Protein AF-A0A1Y1ZFX0-F1 (afdb_monomer_lite)

Organism: NCBI:txid1231657

pLDDT: mean 70.39, std 19.16, range [36.22, 95.38]

Foldseek 3Di:
DVQVVLLVVVVPDPPPDPVVLLVSLLVNLCVLLVQDPLPVVVCPPPDPPDDDPDNQDPVNVVVSCVVCVVVVVVSVVVSVVLSVVVVVDPDDSSCCCVPPVVVVSCVVPDDPPPVPVPPPPPPPPPPDDDDDDDDDDDDD

Secondary structure (DSSP, 8-state):
-HHHHHHHHHHHS---SHHHHHHHHHHHHHHHTT---TTHHHHTTTSTT---SS---HHHHHHHHHHTHHHHHHHHHHHHHHHHHHHH--S-HHHHIIIIIHHHHHHHS-------TTGGGSSSS-S-----S-PPPPP-

Radius of gyration: 21.15 Å; chains: 1; bounding box: 72×32×43 Å

Structure (mmCIF, N/CA/C/O backbone):
data_AF-A0A1Y1ZFX0-F1
#
_entry.id   AF-A0A1Y1ZFX0-F1
#
loop_
_atom_site.group_PDB
_atom_site.id
_atom_site.type_symbol
_atom_site.label_atom_id
_atom_site.label_alt_id
_atom_site.label_comp_id
_atom_site.label_asym_id
_atom_site.label_entity_id
_atom_site.label_seq_id
_atom_site.pdbx_PDB_ins_code
_atom_site.Cartn_x
_atom_site.Cartn_y
_atom_site.Cartn_z
_atom_site.occupancy
_atom_site.B_iso_or_equiv
_atom_site.auth_seq_id
_atom_site.auth_comp_id
_atom_site.auth_asym_id
_atom_site.auth_atom_id
_atom_site.pdbx_PDB_model_num
ATOM 1 N N . MET A 1 1 ? 2.487 14.062 -4.813 1.00 40.28 1 MET A N 1
ATOM 2 C CA . MET A 1 1 ? 1.493 14.283 -5.895 1.00 40.28 1 MET A CA 1
ATOM 3 C C . MET A 1 1 ? 0.861 12.990 -6.435 1.00 40.28 1 MET A C 1
ATOM 5 O O . MET A 1 1 ? -0.295 13.049 -6.825 1.00 40.28 1 MET A O 1
ATOM 9 N N . ALA A 1 2 ? 1.531 11.826 -6.405 1.00 47.84 2 ALA A N 1
ATOM 10 C CA . ALA A 1 2 ? 0.958 10.552 -6.880 1.00 47.84 2 ALA A CA 1
ATOM 11 C C . ALA A 1 2 ? -0.232 10.020 -6.042 1.00 47.84 2 ALA A C 1
ATOM 13 O O . ALA A 1 2 ? -1.195 9.498 -6.599 1.00 47.84 2 ALA A O 1
ATOM 14 N N . PHE A 1 3 ? -0.207 10.208 -4.716 1.00 49.62 3 PHE A N 1
ATOM 15 C CA . PHE A 1 3 ? -1.208 9.660 -3.785 1.00 49.62 3 PHE A CA 1
ATOM 16 C C . PHE A 1 3 ? -2.632 10.225 -3.979 1.00 49.62 3 PHE A C 1
ATOM 18 O O . PHE A 1 3 ? -3.592 9.463 -4.062 1.00 49.62 3 PHE A O 1
ATOM 25 N N . GLU A 1 4 ? -2.772 11.546 -4.130 1.00 51.22 4 GLU A N 1
ATOM 26 C CA . GLU A 1 4 ? -4.065 12.221 -4.362 1.00 51.22 4 GLU A CA 1
ATOM 27 C C . GLU A 1 4 ? -4.703 11.822 -5.703 1.00 51.22 4 GLU A C 1
ATOM 29 O O . GLU A 1 4 ? -5.918 11.652 -5.811 1.00 51.22 4 GLU A O 1
ATOM 34 N N . TRP A 1 5 ? -3.882 11.610 -6.736 1.00 54.56 5 TRP A N 1
ATOM 35 C CA . TRP A 1 5 ? -4.355 11.155 -8.043 1.00 54.56 5 TRP A CA 1
ATOM 36 C C . TRP A 1 5 ? -4.852 9.704 -7.994 1.00 54.56 5 TRP A C 1
ATOM 38 O O . TRP A 1 5 ? -5.909 9.392 -8.540 1.00 54.56 5 TRP A O 1
ATOM 48 N N . LEU A 1 6 ? -4.143 8.836 -7.268 1.00 56.12 6 LEU A N 1
ATOM 49 C CA . LEU A 1 6 ? -4.526 7.439 -7.055 1.00 56.12 6 LEU A CA 1
ATOM 50 C C . LEU A 1 6 ? -5.810 7.312 -6.231 1.00 56.12 6 LEU A C 1
ATOM 52 O O . LEU A 1 6 ? -6.693 6.533 -6.588 1.00 56.12 6 LEU A O 1
ATOM 56 N N . LEU A 1 7 ? -5.962 8.125 -5.182 1.00 61.03 7 LEU A N 1
ATOM 57 C CA . LEU A 1 7 ? -7.214 8.233 -4.434 1.00 61.03 7 LEU A CA 1
ATOM 58 C C . LEU A 1 7 ? -8.366 8.714 -5.321 1.00 61.03 7 LEU A C 1
ATOM 60 O O . LEU A 1 7 ? -9.460 8.157 -5.255 1.00 61.03 7 LEU A O 1
ATOM 64 N N . ASN A 1 8 ? -8.129 9.694 -6.195 1.00 61.19 8 ASN A N 1
ATOM 65 C CA . ASN A 1 8 ? -9.125 10.171 -7.154 1.00 61.19 8 ASN A CA 1
ATOM 66 C C . ASN A 1 8 ? -9.500 9.091 -8.189 1.00 61.19 8 ASN A C 1
ATOM 68 O O . ASN A 1 8 ? -10.676 8.919 -8.506 1.00 61.19 8 ASN A O 1
ATOM 72 N N . MET A 1 9 ? -8.530 8.310 -8.673 1.00 58.56 9 MET A N 1
ATOM 73 C CA . MET A 1 9 ? -8.764 7.158 -9.551 1.00 58.56 9 MET A CA 1
ATOM 74 C C . MET A 1 9 ? -9.608 6.083 -8.853 1.00 58.56 9 MET A C 1
ATOM 76 O O . MET A 1 9 ? -10.586 5.601 -9.420 1.00 58.56 9 MET A O 1
ATOM 80 N N . VAL A 1 10 ? -9.285 5.759 -7.600 1.00 61.69 10 VAL A N 1
ATOM 81 C CA . VAL A 1 10 ? -10.044 4.829 -6.749 1.00 61.69 10 VAL A CA 1
ATOM 82 C C . VAL A 1 10 ? -11.463 5.336 -6.474 1.00 61.69 10 VAL A C 1
ATOM 84 O O . VAL A 1 10 ? -12.396 4.540 -6.443 1.00 61.69 10 VAL A O 1
ATOM 87 N N . ASN A 1 11 ? -11.639 6.647 -6.300 1.00 63.16 11 ASN A N 1
ATOM 88 C CA . ASN A 1 11 ? -12.939 7.273 -6.059 1.00 63.16 11 ASN A CA 1
ATOM 89 C C . ASN A 1 11 ? -13.826 7.279 -7.319 1.00 63.16 11 ASN A C 1
ATOM 91 O O . ASN A 1 11 ? -15.038 7.099 -7.230 1.00 63.16 11 ASN A O 1
ATOM 95 N N . LYS A 1 12 ? -13.225 7.450 -8.505 1.00 57.22 12 LYS A N 1
ATOM 96 C CA . LYS A 1 12 ? -13.921 7.397 -9.804 1.00 57.22 12 LYS A CA 1
ATOM 97 C C . LYS A 1 12 ? -14.211 5.972 -10.271 1.00 57.22 12 LYS A C 1
ATOM 99 O O . LYS A 1 12 ? -15.197 5.743 -10.970 1.00 57.22 12 LYS A O 1
ATOM 104 N N . ALA A 1 13 ? -13.367 5.012 -9.906 1.00 55.97 13 ALA A N 1
ATOM 105 C CA . ALA A 1 13 ? -13.599 3.614 -10.207 1.00 55.97 13 ALA A CA 1
ATOM 106 C C . ALA A 1 13 ? -14.717 3.082 -9.301 1.00 55.97 13 ALA A C 1
ATOM 108 O O . ALA A 1 13 ? -14.528 2.879 -8.104 1.00 55.97 13 ALA A O 1
ATOM 109 N N . HIS A 1 14 ? -15.888 2.781 -9.868 1.00 55.12 14 HIS A N 1
ATOM 110 C CA . HIS A 1 14 ? -16.835 1.889 -9.204 1.00 55.12 14 HIS A CA 1
ATOM 111 C C . HIS A 1 14 ? -16.150 0.536 -9.035 1.00 55.12 14 HIS A C 1
ATOM 113 O O . HIS A 1 14 ? -16.144 -0.287 -9.950 1.00 55.12 14 HIS A O 1
ATOM 119 N N . ILE A 1 15 ? -15.559 0.290 -7.864 1.00 62.34 15 ILE A N 1
ATOM 120 C CA . ILE A 1 15 ? -14.849 -0.957 -7.585 1.00 62.34 15 ILE A CA 1
ATOM 121 C C . ILE A 1 15 ? -15.858 -2.075 -7.305 1.00 62.34 15 ILE A C 1
ATOM 123 O O . ILE A 1 15 ? -15.879 -2.680 -6.238 1.00 62.34 15 ILE A O 1
ATOM 127 N N . GLY A 1 16 ? -16.764 -2.326 -8.247 1.00 60.84 16 GLY A N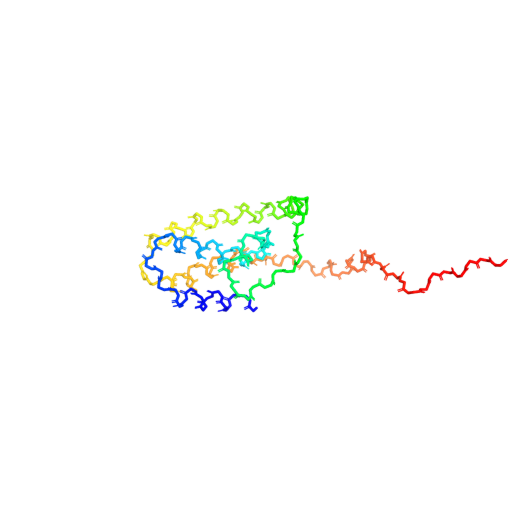 1
ATOM 128 C CA . GLY A 1 16 ? -17.750 -3.401 -8.197 1.00 60.84 16 GLY A CA 1
ATOM 129 C C . GLY A 1 16 ? -17.105 -4.776 -8.352 1.00 60.84 16 GLY A C 1
ATOM 130 O O . GLY A 1 16 ? -17.631 -5.762 -7.845 1.00 60.84 16 GLY A O 1
ATOM 131 N N . TYR A 1 17 ? -15.924 -4.837 -8.975 1.00 68.44 17 TYR A N 1
ATOM 132 C CA . TYR A 1 17 ? -15.235 -6.087 -9.263 1.00 68.44 17 TYR A CA 1
ATOM 133 C C . TYR A 1 17 ? -14.158 -6.420 -8.214 1.00 68.44 17 TYR A C 1
ATOM 135 O O . TYR A 1 17 ? -13.273 -5.599 -7.952 1.00 68.44 17 TYR A O 1
ATOM 143 N N . PRO A 1 18 ? -14.157 -7.644 -7.645 1.00 73.75 18 PRO A N 1
ATOM 144 C CA . PRO A 1 18 ? -13.175 -8.058 -6.640 1.00 73.75 18 PRO A CA 1
ATOM 145 C C . PRO A 1 18 ? -11.714 -7.953 -7.098 1.00 73.75 18 PRO A C 1
ATOM 147 O O . PRO A 1 18 ? -10.834 -7.670 -6.287 1.00 73.75 18 PRO A O 1
ATOM 150 N N . TRP A 1 19 ? -11.437 -8.170 -8.387 1.00 75.56 19 TRP A N 1
ATOM 151 C CA . TRP A 1 19 ? -10.079 -8.086 -8.930 1.00 75.56 19 TRP A CA 1
ATOM 152 C C . TRP A 1 19 ? -9.550 -6.645 -8.950 1.00 75.56 19 TRP A C 1
ATOM 154 O O . TRP A 1 19 ? -8.398 -6.432 -8.578 1.00 75.56 19 TRP A O 1
ATOM 164 N N . MET A 1 20 ? -10.404 -5.661 -9.258 1.00 73.12 20 MET A N 1
ATOM 165 C CA . MET A 1 20 ? -10.040 -4.240 -9.228 1.00 73.12 20 MET A CA 1
ATOM 166 C C . MET A 1 20 ? -9.708 -3.772 -7.808 1.00 73.12 20 MET A C 1
ATOM 168 O O . MET A 1 20 ? -8.741 -3.043 -7.626 1.00 73.12 20 MET A O 1
ATOM 172 N N . ARG A 1 21 ? -10.433 -4.242 -6.777 1.00 77.94 21 ARG A N 1
ATOM 173 C CA . ARG A 1 21 ? -10.114 -3.916 -5.366 1.00 77.94 21 ARG A CA 1
ATOM 174 C C . ARG A 1 21 ? -8.740 -4.440 -4.975 1.00 77.94 21 ARG A C 1
ATOM 176 O O . ARG A 1 21 ? -7.965 -3.737 -4.339 1.00 77.94 21 ARG A O 1
ATOM 183 N N . ARG A 1 22 ? -8.432 -5.680 -5.369 1.00 80.75 22 ARG A N 1
ATOM 184 C CA . ARG A 1 22 ? -7.132 -6.304 -5.088 1.00 80.75 22 ARG A CA 1
ATOM 185 C C . ARG A 1 22 ? -5.989 -5.554 -5.767 1.00 80.75 22 ARG A C 1
ATOM 187 O O . ARG A 1 22 ? -4.967 -5.337 -5.123 1.00 80.75 22 ARG A O 1
ATOM 194 N N . ALA A 1 23 ? -6.177 -5.158 -7.025 1.00 81.44 23 ALA A N 1
ATOM 195 C CA . ALA A 1 23 ? -5.210 -4.341 -7.748 1.00 81.44 23 ALA A CA 1
ATOM 196 C C . ALA A 1 23 ? -5.035 -2.969 -7.080 1.00 81.44 23 ALA A C 1
ATOM 198 O O . ALA A 1 23 ? -3.910 -2.571 -6.802 1.00 81.44 23 ALA A O 1
ATOM 199 N N . ALA A 1 24 ? -6.135 -2.300 -6.721 1.00 83.25 24 ALA A N 1
ATOM 200 C CA . ALA A 1 24 ? -6.103 -0.999 -6.059 1.00 83.25 24 ALA A CA 1
ATOM 201 C C . ALA A 1 24 ? -5.361 -1.040 -4.714 1.00 83.25 24 ALA A C 1
ATOM 203 O O . ALA A 1 24 ? -4.495 -0.205 -4.482 1.00 83.25 24 ALA A O 1
ATOM 204 N N . ILE A 1 25 ? -5.635 -2.031 -3.852 1.00 88.12 25 ILE A N 1
ATOM 205 C CA . ILE A 1 25 ? -4.899 -2.207 -2.586 1.00 88.12 25 ILE A CA 1
ATOM 206 C C . ILE A 1 25 ? -3.401 -2.357 -2.860 1.00 88.12 25 ILE A C 1
ATOM 208 O O . ILE A 1 25 ? -2.603 -1.668 -2.235 1.00 88.12 25 ILE A O 1
ATOM 212 N N . ARG A 1 26 ? -3.012 -3.220 -3.807 1.00 89.69 26 ARG A N 1
ATOM 213 C CA . ARG A 1 26 ? -1.597 -3.437 -4.137 1.00 89.69 26 ARG A CA 1
ATOM 214 C C . ARG A 1 26 ? -0.919 -2.154 -4.604 1.00 89.69 26 ARG A C 1
ATOM 216 O O . ARG A 1 26 ? 0.145 -1.838 -4.095 1.00 89.69 26 ARG A O 1
ATOM 223 N N . ILE A 1 27 ? -1.542 -1.414 -5.519 1.00 83.75 27 ILE A N 1
ATOM 224 C CA . ILE A 1 27 ? -0.981 -0.165 -6.052 1.00 83.75 27 ILE A CA 1
ATOM 225 C C . ILE A 1 27 ? -0.865 0.899 -4.952 1.00 83.75 27 ILE A C 1
ATOM 227 O O . ILE A 1 27 ? 0.143 1.594 -4.878 1.00 83.75 27 ILE A O 1
ATOM 231 N N . LEU A 1 28 ? -1.865 1.015 -4.072 1.00 85.94 28 LEU A N 1
ATOM 232 C CA . LEU A 1 28 ? -1.829 1.972 -2.964 1.00 85.94 28 LEU A CA 1
ATOM 233 C C . LEU A 1 28 ? -0.698 1.666 -1.976 1.00 85.94 28 LEU A C 1
ATOM 235 O O . LEU A 1 28 ? 0.008 2.583 -1.568 1.00 85.94 28 LEU A O 1
ATOM 239 N N . VAL A 1 29 ? -0.514 0.395 -1.606 1.00 89.75 29 VAL A N 1
ATOM 240 C CA . VAL A 1 29 ? 0.572 -0.015 -0.701 1.00 89.75 29 VAL A CA 1
ATOM 241 C C . VAL A 1 29 ? 1.927 0.168 -1.374 1.00 89.75 29 VAL A C 1
ATOM 243 O O . VAL A 1 29 ? 2.809 0.772 -0.778 1.00 89.75 29 VAL A O 1
ATOM 246 N N . PHE A 1 30 ? 2.061 -0.264 -2.630 1.00 87.88 30 PHE A N 1
ATOM 247 C CA . PHE A 1 30 ? 3.265 -0.068 -3.437 1.00 87.88 30 PHE A CA 1
ATOM 248 C C . PHE A 1 30 ? 3.678 1.409 -3.467 1.00 87.88 30 PHE A C 1
ATOM 250 O O . PHE A 1 30 ? 4.803 1.752 -3.126 1.00 87.88 30 PHE A O 1
ATOM 257 N N . SER A 1 31 ? 2.730 2.302 -3.771 1.00 84.00 31 SER A N 1
ATOM 258 C CA . SER A 1 31 ? 2.983 3.743 -3.809 1.00 84.00 31 SER A CA 1
ATOM 259 C C . SER A 1 31 ? 3.343 4.328 -2.441 1.00 84.00 31 SER A C 1
ATOM 261 O O . SER A 1 31 ? 4.064 5.320 -2.390 1.00 84.00 31 SER A O 1
ATOM 263 N N . ARG A 1 32 ? 2.830 3.765 -1.340 1.00 86.75 32 ARG A N 1
ATOM 264 C CA . ARG A 1 32 ? 3.149 4.219 0.022 1.00 86.75 32 ARG A CA 1
ATOM 265 C C . ARG A 1 32 ? 4.522 3.747 0.494 1.00 86.75 32 ARG A C 1
ATOM 267 O O . ARG A 1 32 ? 5.158 4.487 1.231 1.00 86.75 32 ARG A O 1
ATOM 274 N N . LEU A 1 33 ? 4.968 2.579 0.036 1.00 88.25 33 LEU A N 1
ATOM 275 C CA . LEU A 1 33 ? 6.331 2.081 0.243 1.00 88.25 33 LEU A CA 1
ATOM 276 C C . LEU A 1 33 ? 7.359 2.754 -0.680 1.00 88.25 33 LEU A C 1
ATOM 278 O O . LEU A 1 33 ? 8.541 2.500 -0.538 1.00 88.25 33 LEU A O 1
ATOM 282 N N . GLN A 1 34 ? 6.917 3.612 -1.608 1.00 86.19 34 GLN A N 1
ATOM 283 C CA . GLN A 1 34 ? 7.780 4.338 -2.551 1.00 86.19 34 GLN A CA 1
ATOM 284 C C . GLN A 1 34 ? 8.662 3.433 -3.430 1.00 86.19 34 GLN A C 1
ATOM 286 O O . GLN A 1 34 ? 9.678 3.886 -3.941 1.00 86.19 34 GLN A O 1
ATOM 291 N N . LEU A 1 35 ? 8.226 2.190 -3.651 1.00 85.00 35 LEU A N 1
ATOM 292 C CA . LEU A 1 35 ? 8.903 1.227 -4.517 1.00 85.00 35 LEU A CA 1
ATOM 293 C C . LEU A 1 35 ? 8.999 1.729 -5.963 1.00 85.00 35 LEU A C 1
ATOM 295 O O . LEU A 1 35 ? 8.098 2.410 -6.474 1.00 85.00 35 LEU A O 1
ATOM 299 N N . THR A 1 36 ? 10.057 1.321 -6.652 1.00 83.25 36 THR A N 1
ATOM 300 C CA . THR A 1 36 ? 10.338 1.757 -8.016 1.00 83.25 36 THR A CA 1
ATOM 301 C C . THR A 1 36 ? 9.503 0.982 -9.035 1.00 83.25 36 THR A C 1
ATOM 303 O O . THR A 1 36 ? 9.479 -0.252 -9.092 1.00 83.25 36 THR A O 1
ATOM 306 N N . HIS A 1 37 ? 8.787 1.712 -9.896 1.00 76.06 37 HIS A N 1
ATOM 307 C CA . HIS A 1 37 ? 7.976 1.121 -10.960 1.00 76.06 37 HIS A CA 1
ATOM 308 C C . HIS A 1 37 ? 8.852 0.520 -12.069 1.00 76.06 37 HIS A C 1
ATOM 310 O O . HIS A 1 37 ? 9.153 1.163 -13.066 1.00 76.06 37 HIS A O 1
ATOM 316 N N . THR A 1 38 ? 9.179 -0.763 -11.941 1.00 71.94 38 THR A N 1
ATOM 317 C CA . THR A 1 38 ? 9.893 -1.537 -12.978 1.00 71.94 38 THR A CA 1
ATOM 318 C C . THR A 1 38 ? 8.981 -2.035 -14.109 1.00 71.94 38 THR A C 1
ATOM 320 O O . THR A 1 38 ? 9.453 -2.490 -15.144 1.00 71.94 38 THR A O 1
ATOM 323 N N . CYS A 1 39 ? 7.656 -1.937 -13.948 1.00 65.50 39 CYS A N 1
ATOM 324 C CA . CYS A 1 39 ? 6.654 -2.435 -14.899 1.00 65.50 39 CYS A CA 1
ATOM 325 C C . CYS A 1 39 ? 6.244 -1.433 -15.990 1.00 65.50 39 CYS A C 1
ATOM 327 O O . CYS A 1 39 ? 5.316 -1.716 -16.750 1.00 65.50 39 CYS A O 1
ATOM 329 N N . CYS A 1 40 ? 6.894 -0.269 -16.060 1.00 57.81 40 CYS A N 1
ATOM 330 C CA . CYS A 1 40 ? 6.513 0.811 -16.962 1.00 57.81 40 CYS A CA 1
ATOM 331 C C . CYS A 1 40 ? 6.348 0.378 -18.424 1.00 57.81 40 CYS A C 1
ATOM 333 O O . CYS A 1 40 ? 5.377 0.795 -19.047 1.00 57.81 40 CYS A O 1
ATOM 335 N N . GLU A 1 41 ? 7.200 -0.508 -18.952 1.00 51.66 41 GLU A N 1
ATOM 336 C CA . GLU A 1 41 ? 7.081 -0.996 -20.336 1.00 51.66 41 GLU A CA 1
ATOM 337 C C . GLU A 1 41 ? 5.718 -1.630 -20.661 1.00 51.66 41 GLU A C 1
ATOM 339 O O . GLU A 1 41 ? 5.225 -1.501 -21.779 1.00 51.66 41 GLU A O 1
ATOM 344 N N . LEU A 1 42 ? 5.069 -2.275 -19.686 1.00 50.00 42 LEU A N 1
ATOM 345 C CA . LEU A 1 42 ? 3.811 -2.996 -19.898 1.00 50.00 42 LEU A CA 1
ATOM 346 C C . LEU A 1 42 ? 2.587 -2.069 -19.948 1.00 50.00 42 LEU A C 1
ATOM 348 O O . LEU A 1 42 ? 1.590 -2.413 -20.576 1.00 50.00 42 LEU A O 1
ATOM 352 N N . PHE A 1 43 ? 2.652 -0.893 -19.314 1.00 46.53 43 PHE A N 1
ATOM 353 C CA . PHE A 1 43 ? 1.526 0.050 -19.236 1.00 46.53 43 PHE A CA 1
ATOM 354 C C . PHE A 1 43 ? 1.553 1.138 -20.322 1.00 46.53 43 PHE A C 1
ATOM 356 O O . PHE A 1 43 ? 0.529 1.786 -20.547 1.00 46.53 43 PHE A O 1
ATOM 363 N N . ILE A 1 44 ? 2.682 1.304 -21.028 1.00 49.50 44 ILE A N 1
ATOM 364 C CA . ILE A 1 44 ? 2.870 2.299 -22.106 1.00 49.50 44 ILE A CA 1
ATOM 365 C C . ILE A 1 44 ? 1.832 2.146 -23.229 1.00 49.50 44 ILE A C 1
ATOM 367 O O . ILE A 1 44 ? 1.453 3.131 -23.856 1.00 49.50 44 ILE A O 1
ATOM 371 N N . HIS A 1 45 ? 1.341 0.930 -23.477 1.00 46.06 45 HIS A N 1
ATOM 372 C CA . HIS A 1 45 ? 0.375 0.676 -24.547 1.00 46.06 45 HIS A CA 1
ATOM 373 C C . HIS A 1 45 ? -1.096 0.799 -24.128 1.00 46.06 45 HIS A C 1
ATOM 375 O O . HIS A 1 45 ? -1.959 0.886 -25.000 1.00 46.06 45 HIS A O 1
ATOM 381 N N . GLU A 1 46 ? -1.402 0.800 -22.829 1.00 45.81 46 GLU A N 1
ATOM 382 C CA . GLU A 1 46 ? -2.787 0.700 -22.340 1.00 45.81 46 GLU A CA 1
ATOM 383 C C . GLU A 1 46 ? -3.332 2.006 -21.744 1.00 45.81 46 GLU A C 1
ATOM 385 O O . GLU A 1 46 ? -4.550 2.168 -21.649 1.00 45.81 46 GLU A O 1
ATOM 390 N N . ILE A 1 47 ? -2.466 2.953 -21.363 1.00 48.28 47 ILE A N 1
ATOM 391 C CA . ILE A 1 47 ? -2.871 4.216 -20.730 1.00 48.28 47 ILE A CA 1
ATOM 392 C C . ILE A 1 47 ? -2.326 5.395 -21.542 1.00 48.28 47 ILE A C 1
ATOM 394 O O . ILE A 1 47 ? -1.170 5.793 -21.400 1.00 48.28 47 ILE A O 1
ATOM 398 N N . ASP A 1 48 ? -3.187 5.963 -22.387 1.00 43.97 48 ASP A N 1
ATOM 399 C CA . ASP A 1 48 ? -2.870 7.133 -23.209 1.00 43.97 48 ASP A CA 1
ATOM 400 C C . ASP A 1 48 ? -2.435 8.317 -22.319 1.00 43.97 48 ASP A C 1
ATOM 402 O O . ASP A 1 48 ? -3.160 8.732 -21.409 1.00 43.97 48 ASP A O 1
ATOM 406 N N . GLY A 1 49 ? -1.222 8.830 -22.548 1.00 48.06 49 GLY A N 1
ATOM 407 C CA . GLY A 1 49 ? -0.644 9.965 -21.819 1.00 48.06 49 GLY A CA 1
ATOM 408 C C . GLY A 1 49 ? 0.303 9.645 -20.650 1.00 48.06 49 GLY A C 1
ATOM 409 O O . GLY A 1 49 ? 0.800 10.587 -20.029 1.00 48.06 49 GLY A O 1
ATOM 410 N N . TYR A 1 50 ? 0.601 8.374 -20.343 1.00 49.09 50 TYR A N 1
ATOM 411 C CA . TYR A 1 50 ? 1.630 8.030 -19.349 1.00 49.09 50 TYR A CA 1
ATOM 412 C C . TYR A 1 50 ? 3.010 7.872 -20.011 1.00 49.09 50 TYR A C 1
ATOM 414 O O . TYR A 1 50 ? 3.372 6.805 -20.500 1.00 49.09 50 TYR A O 1
ATOM 422 N N . HIS A 1 51 ? 3.796 8.951 -20.031 1.00 48.69 51 HIS A N 1
ATOM 423 C CA . HIS A 1 51 ? 5.211 8.889 -20.402 1.00 48.69 51 HIS A CA 1
ATOM 424 C C . HIS A 1 51 ? 6.022 8.362 -19.215 1.00 48.69 51 HIS A C 1
ATOM 426 O O . HIS A 1 51 ? 6.279 9.109 -18.270 1.00 48.69 51 HIS A O 1
ATOM 432 N N . CYS A 1 52 ? 6.434 7.093 -19.258 1.00 52.22 52 CYS A N 1
ATOM 433 C CA . CYS A 1 52 ? 7.470 6.615 -18.349 1.00 52.22 52 CYS A CA 1
ATOM 434 C C . CYS A 1 52 ? 8.854 6.978 -18.915 1.00 52.22 52 CYS A C 1
ATOM 436 O O . CYS A 1 52 ? 9.081 6.777 -20.114 1.00 52.22 52 CYS A O 1
ATOM 438 N N . PRO A 1 53 ? 9.751 7.569 -18.109 1.00 52.03 53 PRO A N 1
ATOM 439 C CA . PRO A 1 53 ? 11.086 7.918 -18.565 1.00 52.03 53 PRO A CA 1
ATOM 440 C C . PRO A 1 53 ? 11.918 6.644 -18.742 1.00 52.03 53 PRO A C 1
ATOM 442 O O . PRO A 1 53 ? 12.162 5.944 -17.773 1.00 52.03 53 PRO A O 1
ATOM 445 N N . GLU A 1 54 ? 12.318 6.395 -19.990 1.00 56.16 54 GLU A N 1
ATOM 446 C CA . GLU A 1 54 ? 13.278 5.380 -20.452 1.00 56.16 54 GLU A CA 1
ATOM 447 C C . GLU A 1 54 ? 12.951 3.905 -20.136 1.00 56.16 54 GLU A C 1
ATOM 449 O O . GLU A 1 54 ? 12.433 3.521 -19.092 1.00 56.16 54 GLU A O 1
ATOM 454 N N . ALA A 1 55 ? 13.216 3.038 -21.115 1.00 62.78 55 ALA A N 1
ATOM 455 C CA . ALA A 1 55 ? 13.094 1.599 -20.936 1.00 62.78 55 ALA A CA 1
ATOM 456 C C . ALA A 1 55 ? 14.188 1.131 -19.965 1.00 62.78 55 ALA A C 1
ATOM 458 O O . ALA A 1 55 ? 15.362 1.075 -20.334 1.00 62.78 55 ALA A O 1
ATOM 459 N N . ILE A 1 56 ? 13.798 0.825 -18.727 1.00 68.75 56 ILE A N 1
ATOM 460 C CA . ILE A 1 56 ? 14.685 0.273 -17.697 1.00 68.75 56 ILE A CA 1
ATOM 461 C C . ILE A 1 56 ? 15.183 -1.089 -18.184 1.00 68.75 56 ILE A C 1
ATOM 463 O O . ILE A 1 56 ? 14.394 -1.962 -18.554 1.00 68.75 56 ILE A O 1
ATOM 467 N N . SER A 1 57 ? 16.500 -1.288 -18.206 1.00 76.38 57 SER A N 1
ATOM 468 C CA . SER A 1 57 ? 17.064 -2.545 -18.707 1.00 76.38 57 SER A CA 1
ATOM 469 C C . SER A 1 57 ? 16.745 -3.716 -17.769 1.00 76.38 57 SER A C 1
ATOM 471 O O . SER A 1 57 ? 16.631 -3.548 -16.558 1.00 76.38 57 SER A O 1
ATOM 473 N N . GLY A 1 58 ? 16.692 -4.948 -18.287 1.00 78.44 58 GLY A N 1
ATOM 474 C CA . GLY A 1 58 ? 16.456 -6.129 -17.440 1.00 78.44 58 GLY A CA 1
ATOM 475 C C . GLY A 1 58 ? 17.487 -6.320 -16.314 1.00 78.44 58 GLY A C 1
ATOM 476 O O . GLY A 1 58 ? 17.164 -6.908 -15.286 1.00 78.44 58 GLY A O 1
ATOM 477 N N . ARG A 1 59 ? 18.715 -5.806 -16.485 1.00 80.62 59 ARG A N 1
ATOM 478 C CA . ARG A 1 59 ? 19.740 -5.793 -15.429 1.00 80.62 59 ARG A CA 1
ATOM 479 C C . ARG A 1 59 ? 19.388 -4.796 -14.328 1.00 80.62 59 ARG A C 1
ATOM 481 O O . ARG A 1 59 ? 19.426 -5.156 -13.163 1.00 80.62 59 ARG A O 1
ATOM 488 N N . GLU A 1 60 ? 19.015 -3.586 -14.711 1.00 82.00 60 GLU A N 1
ATOM 489 C CA . GLU A 1 60 ? 18.628 -2.517 -13.789 1.00 82.00 60 GLU A CA 1
ATOM 490 C C . GLU A 1 60 ? 17.360 -2.889 -13.007 1.00 82.00 60 GLU A C 1
ATOM 492 O O . GLU A 1 60 ? 17.291 -2.677 -11.804 1.00 82.00 60 GLU A O 1
ATOM 497 N N . ILE A 1 61 ? 16.401 -3.579 -13.641 1.00 83.25 61 ILE A N 1
ATOM 498 C CA . ILE A 1 61 ? 15.250 -4.173 -12.938 1.00 83.25 61 ILE A CA 1
ATOM 499 C C . ILE A 1 61 ? 15.708 -5.147 -11.845 1.00 83.25 61 ILE A C 1
ATOM 501 O O . ILE A 1 61 ? 15.142 -5.150 -10.754 1.00 83.25 61 ILE A O 1
ATOM 505 N N . HIS A 1 62 ? 16.703 -5.990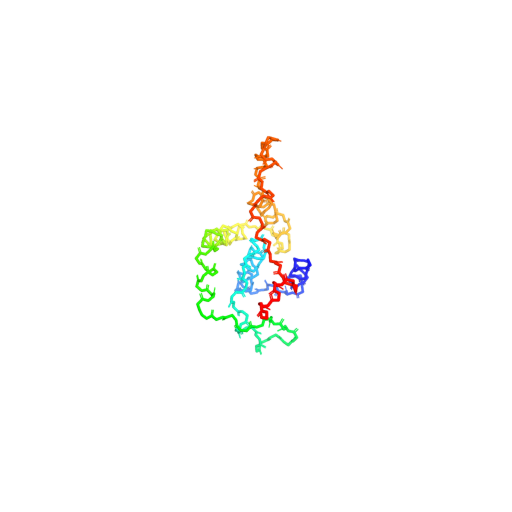 -12.133 1.00 83.81 62 HIS A N 1
ATOM 506 C CA . HIS A 1 62 ? 17.206 -6.956 -11.160 1.00 83.81 62 HIS A CA 1
ATOM 507 C C . HIS A 1 62 ? 17.918 -6.269 -9.992 1.00 83.81 62 HIS A C 1
ATOM 509 O O . HIS A 1 62 ? 17.664 -6.634 -8.850 1.00 83.81 62 HIS A O 1
ATOM 515 N N . GLU A 1 63 ? 18.739 -5.258 -10.279 1.00 86.25 63 GLU A N 1
ATOM 516 C CA . GLU A 1 63 ? 19.412 -4.438 -9.264 1.00 86.25 63 GLU A CA 1
ATOM 517 C C . GLU A 1 63 ? 18.383 -3.755 -8.349 1.00 86.25 63 GLU A C 1
ATOM 519 O O . GLU A 1 63 ? 18.443 -3.929 -7.135 1.00 86.25 63 GLU A O 1
ATOM 524 N N . ILE A 1 64 ? 17.352 -3.120 -8.920 1.00 85.88 64 ILE A N 1
ATOM 525 C CA . ILE A 1 64 ? 16.236 -2.528 -8.163 1.00 85.88 64 ILE A CA 1
ATOM 526 C C . ILE A 1 64 ? 15.522 -3.580 -7.301 1.00 85.88 64 ILE A C 1
ATOM 528 O O . ILE A 1 64 ? 15.212 -3.328 -6.142 1.00 85.88 64 ILE A O 1
ATOM 532 N N . HIS A 1 65 ? 15.237 -4.772 -7.840 1.00 86.00 65 HIS A N 1
ATOM 533 C CA . HIS A 1 65 ? 14.552 -5.831 -7.081 1.00 86.00 65 HIS A CA 1
ATOM 534 C C . HIS A 1 65 ? 15.393 -6.369 -5.926 1.00 86.00 65 HIS A C 1
ATOM 536 O O . HIS A 1 65 ? 14.828 -6.776 -4.910 1.00 86.00 65 HIS A O 1
ATOM 542 N N . ASP A 1 66 ? 16.714 -6.399 -6.081 1.00 87.00 66 ASP A N 1
ATOM 543 C CA . ASP A 1 66 ? 17.632 -6.824 -5.031 1.00 87.00 66 ASP A CA 1
ATOM 544 C C . ASP A 1 66 ? 17.772 -5.754 -3.939 1.00 87.00 66 ASP A C 1
ATOM 546 O O . ASP A 1 66 ? 17.761 -6.106 -2.754 1.00 87.00 66 ASP A O 1
ATOM 550 N N . GLU A 1 67 ? 17.846 -4.475 -4.322 1.00 88.25 67 GLU A N 1
ATOM 551 C CA . GLU A 1 67 ? 17.886 -3.321 -3.412 1.00 88.25 67 GLU A C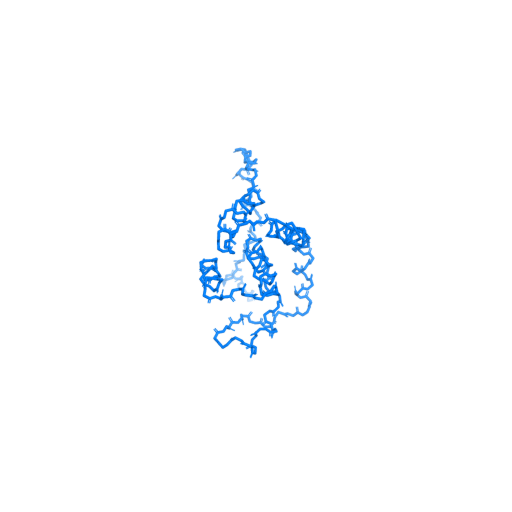A 1
ATOM 552 C C . GLU A 1 67 ? 16.581 -3.182 -2.619 1.00 88.25 67 GLU A C 1
ATOM 554 O O . GLU A 1 67 ? 16.595 -3.109 -1.392 1.00 88.25 67 GLU A O 1
ATOM 559 N N . GLU A 1 68 ? 15.438 -3.241 -3.300 1.00 91.12 68 GLU A N 1
ATOM 560 C CA . GLU A 1 68 ? 14.110 -3.079 -2.701 1.00 91.12 68 GLU A CA 1
ATOM 561 C C . GLU A 1 68 ? 13.530 -4.403 -2.170 1.00 91.12 68 GLU A C 1
ATOM 563 O O . GLU A 1 68 ? 12.346 -4.489 -1.838 1.00 91.12 68 GLU A O 1
ATOM 568 N N . ARG A 1 69 ? 14.330 -5.478 -2.090 1.00 89.81 69 ARG A N 1
ATOM 569 C CA . ARG A 1 69 ? 13.840 -6.834 -1.780 1.00 89.81 69 ARG A CA 1
ATOM 570 C C . ARG A 1 69 ? 13.027 -6.891 -0.489 1.00 89.81 69 ARG A C 1
ATOM 572 O O . ARG A 1 69 ? 12.018 -7.596 -0.424 1.00 89.81 69 ARG A O 1
ATOM 579 N N . GLU A 1 70 ? 13.482 -6.195 0.547 1.00 90.44 70 GLU A N 1
ATOM 580 C CA . GLU A 1 70 ? 12.831 -6.184 1.861 1.00 90.44 70 GLU A CA 1
ATOM 581 C C . GLU A 1 70 ? 11.484 -5.455 1.806 1.00 90.44 70 GLU A C 1
ATOM 583 O O . GLU A 1 70 ? 10.471 -5.990 2.266 1.00 90.44 70 GLU A O 1
ATOM 588 N N . ASP A 1 71 ? 11.432 -4.311 1.128 1.00 89.69 71 ASP A N 1
ATOM 589 C CA . ASP A 1 71 ? 10.202 -3.550 0.921 1.00 89.69 71 ASP A CA 1
ATOM 590 C C . ASP A 1 71 ? 9.215 -4.281 -0.003 1.00 89.69 71 ASP A C 1
ATOM 592 O O . ASP A 1 71 ? 8.002 -4.245 0.215 1.00 89.69 71 ASP A O 1
ATOM 596 N N . ILE A 1 72 ? 9.704 -5.040 -0.988 1.00 90.75 72 ILE A N 1
ATOM 597 C CA . ILE A 1 72 ? 8.880 -5.927 -1.822 1.00 90.75 72 ILE A CA 1
ATOM 598 C C . ILE A 1 72 ? 8.273 -7.058 -0.974 1.00 90.75 72 ILE A C 1
ATOM 600 O O . ILE A 1 72 ? 7.094 -7.393 -1.126 1.00 90.75 72 ILE A O 1
ATOM 604 N N . GLN A 1 73 ? 9.027 -7.647 -0.044 1.00 92.69 73 GLN A N 1
ATOM 605 C CA . GLN A 1 73 ? 8.484 -8.654 0.878 1.00 92.69 73 GLN A CA 1
ATOM 606 C C . GLN A 1 73 ? 7.451 -8.051 1.841 1.00 92.69 73 GLN A C 1
ATOM 608 O O . GLN A 1 73 ? 6.407 -8.663 2.119 1.00 92.69 73 GLN A O 1
ATOM 613 N N . LEU A 1 74 ? 7.708 -6.834 2.319 1.00 92.44 74 LEU A N 1
ATOM 614 C CA . LEU A 1 74 ? 6.782 -6.070 3.144 1.00 92.44 74 LEU A CA 1
ATOM 615 C C . LEU A 1 74 ? 5.490 -5.748 2.380 1.00 92.44 74 LEU A C 1
ATOM 617 O O . LEU A 1 74 ? 4.398 -5.951 2.916 1.00 92.44 74 LEU A O 1
ATOM 621 N N . LEU A 1 75 ? 5.589 -5.353 1.107 1.00 92.81 75 LEU A N 1
ATOM 622 C CA . LEU A 1 75 ? 4.451 -5.157 0.209 1.00 92.81 75 LEU A CA 1
ATOM 623 C C . LEU A 1 75 ? 3.567 -6.405 0.151 1.00 92.81 75 LEU A C 1
ATOM 625 O O . LEU A 1 75 ? 2.355 -6.298 0.347 1.00 92.81 75 LEU A O 1
ATOM 629 N N . GLU A 1 76 ? 4.136 -7.584 -0.114 1.00 93.38 76 GLU A N 1
ATOM 630 C CA . GLU A 1 76 ? 3.345 -8.820 -0.210 1.00 93.38 76 GLU A CA 1
ATOM 631 C C . GLU A 1 76 ? 2.632 -9.143 1.106 1.00 93.38 76 GLU A C 1
ATOM 633 O O . GLU A 1 76 ? 1.443 -9.488 1.114 1.00 93.38 76 GLU A O 1
ATOM 638 N N . THR A 1 77 ? 3.327 -8.949 2.226 1.00 95.38 77 THR A N 1
ATOM 639 C CA . THR A 1 77 ? 2.777 -9.149 3.570 1.00 95.38 77 THR A CA 1
ATOM 640 C C . THR A 1 77 ? 1.598 -8.210 3.831 1.00 95.38 77 THR A C 1
ATOM 642 O O . THR A 1 77 ? 0.505 -8.656 4.201 1.00 95.38 77 THR A O 1
ATOM 645 N N . LEU A 1 78 ? 1.776 -6.916 3.567 1.00 93.81 78 LEU A N 1
ATOM 646 C CA . LEU A 1 78 ? 0.749 -5.894 3.756 1.00 93.81 78 LEU A CA 1
ATOM 647 C C . LEU A 1 78 ? -0.442 -6.102 2.823 1.00 93.81 78 LEU A C 1
ATOM 649 O O . LEU A 1 78 ? -1.589 -5.956 3.236 1.00 93.81 78 LEU A O 1
ATOM 653 N N . VAL A 1 79 ? -0.217 -6.507 1.574 1.00 92.31 79 VAL A N 1
ATOM 654 C CA . VAL A 1 79 ? -1.302 -6.799 0.630 1.00 92.31 79 VAL A CA 1
ATOM 655 C C . VAL A 1 79 ? -2.161 -7.964 1.121 1.00 92.31 79 VAL A C 1
ATOM 657 O O . VAL A 1 79 ? -3.390 -7.902 1.014 1.00 92.31 79 VAL A O 1
ATOM 660 N N . VAL A 1 80 ? -1.558 -9.023 1.666 1.00 94.31 80 VAL A N 1
ATOM 661 C CA . VAL A 1 80 ? -2.303 -10.133 2.286 1.00 94.31 80 VAL A CA 1
ATOM 662 C C . VAL A 1 80 ? -3.075 -9.647 3.513 1.00 94.31 80 VAL A C 1
ATOM 664 O O . VAL A 1 80 ? -4.268 -9.945 3.647 1.00 94.31 80 VAL A O 1
ATOM 667 N N . GLU A 1 81 ? -2.437 -8.853 4.373 1.00 94.75 81 GLU A N 1
ATOM 668 C CA . GLU A 1 81 ? -3.064 -8.267 5.558 1.00 94.75 81 GLU A CA 1
ATOM 669 C C . GLU A 1 81 ? -4.289 -7.417 5.187 1.00 94.75 81 GLU A C 1
ATOM 671 O O . GLU A 1 81 ? -5.385 -7.640 5.711 1.00 94.75 81 GLU A O 1
ATOM 676 N N . PHE A 1 82 ? -4.135 -6.484 4.248 1.00 93.88 82 PHE A N 1
ATOM 677 C CA . PHE A 1 82 ? -5.199 -5.585 3.818 1.00 93.88 82 PHE A CA 1
ATOM 678 C C . PHE A 1 82 ? -6.316 -6.309 3.080 1.00 93.88 82 PHE A C 1
ATOM 680 O O . PHE A 1 82 ? -7.476 -5.966 3.282 1.00 93.88 82 PHE A O 1
ATOM 687 N N . LYS A 1 83 ? -6.022 -7.350 2.290 1.00 91.12 83 LYS A N 1
ATOM 688 C CA . LYS A 1 83 ? -7.067 -8.211 1.708 1.00 91.12 83 LYS A CA 1
ATOM 689 C C . LYS A 1 83 ? -7.924 -8.852 2.799 1.00 91.12 83 LYS A C 1
ATOM 691 O O . LYS A 1 83 ? -9.150 -8.843 2.696 1.00 91.12 83 LYS A O 1
ATOM 696 N N . ARG A 1 84 ? -7.295 -9.386 3.852 1.00 93.44 84 ARG A N 1
ATOM 697 C CA . ARG A 1 84 ? -8.010 -9.978 4.989 1.00 93.44 84 ARG A CA 1
ATOM 698 C C . ARG A 1 84 ? -8.839 -8.930 5.729 1.00 93.44 84 ARG A C 1
ATOM 700 O O . ARG A 1 84 ? -10.020 -9.166 5.957 1.00 93.44 84 ARG A O 1
ATOM 707 N N . LYS A 1 85 ? -8.243 -7.778 6.060 1.00 94.00 85 LYS A N 1
ATOM 708 C CA . LYS A 1 85 ? -8.938 -6.676 6.742 1.00 94.00 85 LYS A CA 1
ATOM 709 C C . LYS A 1 85 ? -10.112 -6.156 5.911 1.00 94.00 85 LYS A C 1
ATOM 711 O O . LYS A 1 85 ? -11.181 -5.944 6.461 1.00 94.00 85 LYS A O 1
ATOM 716 N N . TRP A 1 86 ? -9.950 -6.024 4.595 1.00 91.00 86 TRP A N 1
ATOM 717 C CA . TRP A 1 86 ? -11.020 -5.601 3.690 1.00 91.00 86 TRP A CA 1
ATOM 718 C C . TRP A 1 86 ? -12.198 -6.580 3.682 1.00 91.00 86 TRP A C 1
ATOM 720 O O . TRP A 1 86 ? -13.341 -6.151 3.768 1.00 91.00 86 TRP A O 1
ATOM 730 N N . ASN A 1 87 ? -11.942 -7.891 3.642 1.00 89.56 87 ASN A N 1
ATOM 731 C CA . ASN A 1 87 ? -13.011 -8.899 3.677 1.00 89.56 87 ASN A CA 1
ATOM 732 C C . ASN A 1 87 ? -13.824 -8.885 4.984 1.00 89.56 87 ASN A C 1
ATOM 734 O O . ASN A 1 87 ? -14.922 -9.429 5.020 1.00 89.56 87 ASN A O 1
ATOM 738 N N . GLN A 1 88 ? -13.269 -8.307 6.050 1.00 92.69 88 GLN A N 1
ATOM 739 C CA . GLN A 1 88 ? -13.903 -8.174 7.363 1.00 92.69 88 GLN A CA 1
ATOM 740 C C . GLN A 1 88 ? -14.441 -6.758 7.611 1.00 92.69 88 GLN A C 1
ATOM 742 O O . GLN A 1 88 ? -15.081 -6.517 8.631 1.00 92.69 88 GLN A O 1
ATOM 747 N N . PHE A 1 89 ? -14.155 -5.814 6.713 1.00 90.94 89 PHE A N 1
ATOM 748 C CA . PHE A 1 89 ? -14.511 -4.416 6.876 1.00 90.94 89 PHE A CA 1
ATOM 749 C C . PHE A 1 89 ? -15.919 -4.169 6.346 1.00 90.94 89 PHE A C 1
ATOM 751 O O . PHE A 1 89 ? -16.212 -4.439 5.182 1.00 90.94 89 PHE A O 1
ATOM 758 N N . ASP A 1 90 ? -16.770 -3.608 7.197 1.00 89.75 90 ASP A N 1
ATOM 759 C CA . ASP A 1 90 ? -18.088 -3.142 6.793 1.00 89.75 90 ASP A CA 1
ATOM 760 C C . ASP A 1 90 ? -18.004 -1.674 6.349 1.00 89.75 90 ASP A C 1
ATOM 762 O O . ASP A 1 90 ? -17.563 -0.801 7.103 1.00 89.75 90 ASP A O 1
ATOM 766 N N . GLY A 1 91 ? -18.380 -1.402 5.099 1.00 87.06 91 GLY A N 1
ATOM 767 C CA . GLY A 1 91 ? -18.397 -0.057 4.534 1.00 87.06 91 GLY A CA 1
ATOM 768 C C . GLY A 1 91 ? -17.821 0.058 3.124 1.00 87.06 91 GLY A C 1
ATOM 769 O O . GLY A 1 91 ? -17.677 -0.907 2.373 1.00 87.06 91 GLY A O 1
ATOM 770 N N . THR A 1 92 ? -17.523 1.295 2.730 1.00 88.25 92 THR A N 1
ATOM 771 C CA . THR A 1 92 ? -17.026 1.601 1.386 1.00 88.25 92 THR A CA 1
ATOM 772 C C . THR A 1 92 ? -15.521 1.378 1.288 1.00 88.25 92 THR A C 1
ATOM 774 O O . THR A 1 92 ? -14.783 1.513 2.264 1.00 88.25 92 THR A O 1
ATOM 777 N N . PHE A 1 93 ? -15.039 1.096 0.076 1.00 85.75 93 PHE A N 1
ATOM 778 C CA . PHE A 1 93 ? -13.602 0.966 -0.167 1.00 85.75 93 PHE A CA 1
ATOM 779 C C . PHE A 1 93 ? -12.841 2.248 0.191 1.00 85.75 93 PHE A C 1
ATOM 781 O O . PHE A 1 93 ? -11.771 2.183 0.783 1.00 85.75 93 PHE A O 1
ATOM 788 N N . LEU A 1 94 ? -13.426 3.417 -0.083 1.00 84.50 94 LEU A N 1
ATOM 789 C CA . LEU A 1 94 ? -12.839 4.698 0.306 1.00 84.50 94 LEU A CA 1
ATOM 790 C C . LEU A 1 94 ? -12.687 4.821 1.831 1.00 84.50 94 LEU A C 1
ATOM 792 O O . LEU A 1 94 ? -11.642 5.248 2.315 1.00 84.50 94 LEU A O 1
ATOM 796 N N . ALA A 1 95 ? -13.701 4.405 2.598 1.00 88.56 95 ALA A N 1
ATOM 797 C CA . ALA A 1 95 ? -13.615 4.397 4.056 1.00 88.56 95 ALA A CA 1
ATOM 798 C C . ALA A 1 95 ? -12.529 3.434 4.556 1.00 88.56 95 ALA A C 1
ATOM 800 O O . ALA A 1 95 ? -11.811 3.771 5.495 1.00 88.56 95 ALA A O 1
ATOM 801 N N . PHE A 1 96 ? -12.372 2.276 3.911 1.00 90.94 96 PHE A N 1
ATOM 802 C CA . PHE A 1 96 ? -11.290 1.343 4.216 1.00 90.94 96 PHE A CA 1
ATOM 803 C C . PHE A 1 96 ? -9.912 1.952 3.950 1.00 90.94 96 PHE A C 1
ATOM 805 O O . PHE A 1 96 ? -9.043 1.889 4.818 1.00 90.94 96 PHE A O 1
ATOM 812 N N . VAL A 1 97 ? -9.715 2.575 2.784 1.00 88.50 97 VAL A N 1
ATOM 813 C CA . VAL A 1 97 ? -8.437 3.210 2.440 1.00 88.50 97 VAL A CA 1
ATOM 814 C C . VAL A 1 97 ? -8.091 4.292 3.459 1.00 88.50 97 VAL A C 1
ATOM 816 O O . VAL A 1 97 ? -7.007 4.263 4.034 1.00 88.50 97 VAL A O 1
ATOM 819 N N . ASN A 1 98 ? -9.033 5.187 3.759 1.00 86.88 98 ASN A N 1
ATOM 820 C CA . ASN A 1 98 ? -8.777 6.312 4.656 1.00 86.88 98 ASN A CA 1
ATOM 821 C C . ASN A 1 98 ? -8.563 5.897 6.115 1.00 86.88 98 ASN A C 1
ATOM 823 O O . ASN A 1 98 ? -7.753 6.511 6.798 1.00 86.88 98 ASN A O 1
ATOM 82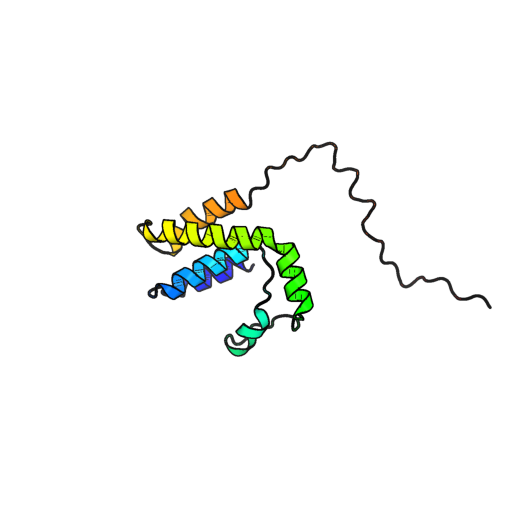7 N N . LYS A 1 99 ? -9.292 4.891 6.613 1.00 88.88 99 LYS A N 1
ATOM 828 C CA . LYS A 1 99 ? -9.266 4.535 8.042 1.00 88.88 99 LYS A CA 1
ATOM 829 C C . LYS A 1 99 ? -8.313 3.397 8.370 1.00 88.88 99 LYS A C 1
ATOM 831 O O . LYS A 1 99 ? -7.681 3.421 9.415 1.00 88.88 99 LYS A O 1
ATOM 836 N N . VAL A 1 100 ? -8.257 2.378 7.517 1.00 93.00 100 VAL A N 1
ATOM 837 C CA . VAL A 1 100 ? -7.536 1.133 7.806 1.00 93.00 100 VAL A CA 1
ATOM 838 C C . VAL A 1 100 ? -6.182 1.125 7.118 1.00 93.00 100 VAL A C 1
ATOM 840 O O . VAL A 1 100 ? -5.174 0.854 7.764 1.00 93.00 100 VAL A O 1
ATOM 843 N N . LEU A 1 101 ? -6.154 1.421 5.815 1.00 91.50 101 LEU A N 1
ATOM 844 C CA . LEU A 1 101 ? -4.911 1.394 5.048 1.00 91.50 101 LEU A CA 1
ATOM 845 C C . LEU A 1 101 ? -3.992 2.540 5.460 1.00 91.50 101 LEU A C 1
ATOM 847 O O . LEU A 1 101 ? -2.854 2.274 5.828 1.00 91.50 101 LEU A O 1
ATOM 851 N N . SER A 1 102 ? -4.481 3.784 5.451 1.00 88.62 102 SER A N 1
ATOM 852 C CA . SER A 1 102 ? -3.663 4.951 5.807 1.00 88.62 102 SER A CA 1
ATOM 853 C C . SER A 1 102 ? -3.059 4.831 7.203 1.00 88.62 102 SER A C 1
ATOM 855 O O . SER A 1 102 ? -1.851 4.972 7.328 1.00 88.62 102 SER A O 1
ATOM 857 N N . SER A 1 103 ? -3.863 4.475 8.212 1.00 91.38 103 SER A N 1
ATOM 858 C CA . SER A 1 103 ? -3.388 4.305 9.593 1.00 91.38 103 SER A CA 1
ATOM 859 C C . SER A 1 103 ? -2.319 3.218 9.711 1.00 91.38 103 SER A C 1
ATOM 861 O O . SER A 1 103 ? -1.287 3.433 10.337 1.00 91.38 103 SER A O 1
ATOM 863 N N . ARG A 1 104 ? -2.507 2.064 9.060 1.00 93.31 104 ARG A N 1
ATOM 864 C CA . ARG A 1 104 ? -1.489 1.009 9.091 1.00 93.31 104 ARG A CA 1
ATOM 865 C C . ARG A 1 104 ? -0.222 1.417 8.335 1.00 93.31 104 ARG A C 1
ATOM 867 O O . ARG A 1 104 ? 0.868 1.073 8.768 1.00 93.31 104 ARG A O 1
ATOM 874 N N . MET A 1 105 ? -0.349 2.141 7.223 1.00 90.00 105 MET A N 1
ATOM 875 C CA . MET A 1 105 ? 0.814 2.650 6.492 1.00 90.00 105 MET A CA 1
ATOM 876 C C . MET A 1 105 ? 1.553 3.744 7.263 1.00 90.00 105 MET A C 1
ATOM 878 O O . MET A 1 105 ? 2.761 3.843 7.118 1.00 90.00 105 MET A O 1
ATOM 882 N N . GLU A 1 106 ? 0.872 4.533 8.095 1.00 89.50 106 GLU A N 1
ATOM 883 C CA . GLU A 1 106 ? 1.533 5.474 9.006 1.00 89.50 106 GLU A CA 1
ATOM 884 C C . GLU A 1 106 ? 2.414 4.736 10.011 1.00 89.50 106 GLU A C 1
ATOM 886 O O . GLU A 1 106 ? 3.550 5.135 10.185 1.00 89.50 106 GLU A O 1
ATOM 891 N N . GLU A 1 107 ? 1.952 3.628 10.597 1.00 89.88 107 GLU A N 1
ATOM 892 C CA . GLU A 1 107 ? 2.775 2.810 11.503 1.00 89.88 107 GLU A CA 1
ATOM 893 C C . GLU A 1 107 ? 3.958 2.132 10.801 1.00 89.88 107 GLU A C 1
ATOM 895 O O . GLU A 1 107 ? 5.019 1.979 11.392 1.00 89.88 107 GLU A O 1
ATOM 900 N N . VAL A 1 108 ? 3.761 1.660 9.567 1.00 87.44 108 VAL A N 1
ATOM 901 C CA . VAL A 1 108 ? 4.813 0.986 8.790 1.00 87.44 108 VAL A CA 1
ATOM 902 C C . VAL A 1 108 ? 5.885 1.974 8.347 1.00 87.44 108 VAL A C 1
ATOM 904 O O . VAL A 1 108 ? 7.065 1.665 8.429 1.00 87.44 108 VAL A O 1
ATOM 907 N N . CYS A 1 109 ? 5.471 3.149 7.875 1.00 81.31 109 CYS A N 1
ATOM 908 C CA . CYS A 1 109 ? 6.374 4.211 7.441 1.00 81.31 109 CYS A CA 1
ATOM 909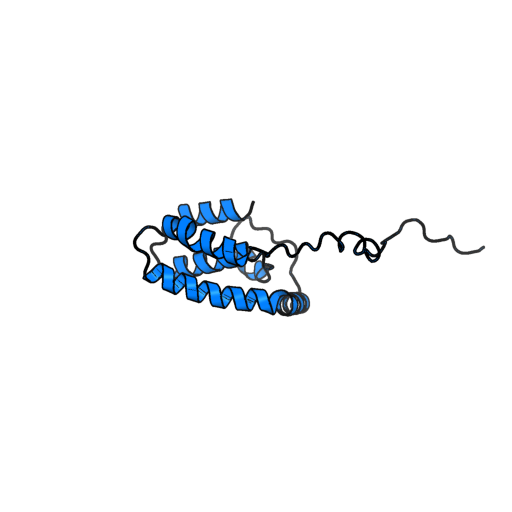 C C . CYS A 1 109 ? 6.845 5.092 8.609 1.00 81.31 109 CYS A C 1
ATOM 911 O O . CYS A 1 109 ? 7.556 6.070 8.384 1.00 81.31 109 CYS A O 1
ATOM 913 N N . TRP A 1 110 ? 6.422 4.792 9.840 1.00 76.00 110 TRP A N 1
ATOM 914 C CA . TRP A 1 110 ? 6.930 5.447 11.033 1.00 76.00 110 TRP A CA 1
ATOM 915 C C . TRP A 1 110 ? 8.318 4.895 11.328 1.00 76.00 110 TRP A C 1
ATOM 917 O O . TRP A 1 110 ? 8.468 3.851 11.962 1.00 76.00 110 TRP A O 1
ATOM 927 N N . GLU A 1 111 ? 9.343 5.612 10.886 1.00 56.72 111 GLU A N 1
ATOM 928 C CA . GLU A 1 111 ? 10.675 5.451 11.449 1.00 56.72 111 GLU A CA 1
ATOM 929 C C . GLU A 1 111 ? 10.612 5.895 12.922 1.00 56.72 111 GLU A C 1
ATOM 931 O O . GLU A 1 111 ? 10.276 7.054 13.197 1.00 56.72 111 GLU A O 1
ATOM 936 N N . PRO A 1 112 ? 10.909 5.024 13.909 1.00 44.44 112 PRO A N 1
ATOM 937 C CA . PRO A 1 112 ? 11.266 5.521 15.220 1.00 44.44 112 PRO A CA 1
ATOM 938 C C . PRO A 1 112 ? 12.528 6.341 15.002 1.00 44.44 112 PRO A C 1
ATOM 940 O O . PRO A 1 112 ? 13.580 5.798 14.681 1.00 44.44 112 PRO A O 1
ATOM 943 N N . SER A 1 113 ? 12.407 7.658 15.121 1.00 40.19 113 SER A N 1
ATOM 944 C CA . SER A 1 113 ? 13.550 8.551 15.130 1.00 40.19 113 SER A CA 1
ATOM 945 C C . SER A 1 113 ? 14.407 8.224 16.358 1.00 40.19 113 SER A C 1
ATOM 947 O O . SER A 1 113 ? 14.323 8.906 17.379 1.00 40.19 113 SER A O 1
ATOM 949 N N . GLU A 1 114 ? 15.255 7.203 16.276 1.00 44.31 114 GLU A N 1
ATOM 950 C CA . GLU A 1 114 ? 16.497 7.146 17.042 1.00 44.31 114 GLU A CA 1
ATOM 951 C C . GLU A 1 114 ? 17.473 8.126 16.387 1.00 44.31 114 GLU A C 1
ATOM 953 O O . GLU A 1 114 ? 18.536 7.775 15.889 1.00 44.31 114 GLU A O 1
ATOM 958 N N . VAL A 1 115 ? 17.071 9.399 16.342 1.00 41.97 115 VAL A N 1
ATOM 959 C CA . VAL A 1 115 ? 18.018 10.482 16.135 1.00 41.97 115 VAL A CA 1
ATOM 960 C C . VAL A 1 115 ? 18.748 10.590 17.459 1.00 41.97 115 VAL A C 1
ATOM 962 O O . VAL A 1 115 ? 18.299 11.293 18.365 1.00 41.97 115 VAL A O 1
ATOM 965 N N . ASP A 1 116 ? 19.847 9.850 17.582 1.00 40.16 116 ASP A N 1
ATOM 966 C CA . ASP A 1 116 ? 20.902 10.230 18.503 1.00 40.16 116 ASP A CA 1
ATOM 967 C C . ASP A 1 116 ? 21.346 11.651 18.102 1.00 40.16 116 ASP A C 1
ATOM 969 O O . ASP A 1 116 ? 21.809 11.858 16.971 1.00 40.16 116 ASP A O 1
ATOM 973 N N . PRO A 1 117 ? 21.148 12.675 18.953 1.00 47.88 117 PRO A N 1
ATOM 974 C CA . PRO A 1 117 ? 21.546 14.037 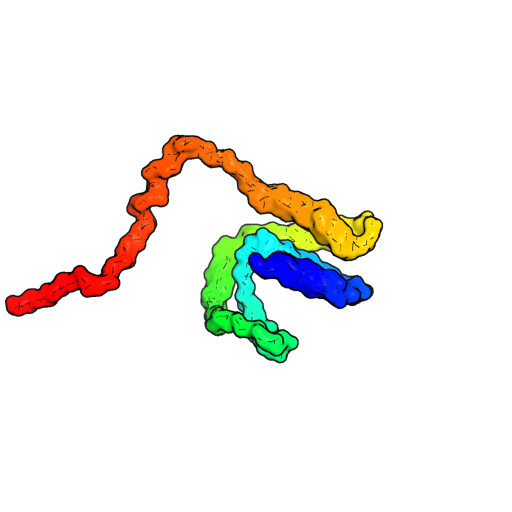18.624 1.00 47.88 117 PRO A CA 1
ATOM 975 C C . PRO A 1 117 ? 23.063 14.192 18.392 1.00 47.88 117 PRO A C 1
ATOM 977 O O . PRO A 1 117 ? 23.477 15.249 17.911 1.00 47.88 117 PRO A O 1
ATOM 980 N N . GLU A 1 118 ? 23.886 13.174 18.674 1.00 47.09 118 GLU A N 1
ATOM 981 C CA . GLU A 1 118 ? 25.338 13.197 18.450 1.00 47.09 118 GLU A CA 1
ATOM 982 C C . GLU A 1 118 ? 25.813 12.720 17.059 1.00 47.09 118 GLU A C 1
ATOM 984 O O . GLU A 1 118 ? 26.935 13.055 16.668 1.00 47.09 118 GLU A O 1
ATOM 989 N N . GLU A 1 119 ? 24.989 12.058 16.235 1.00 45.12 119 GLU A N 1
ATOM 990 C CA . GLU A 1 119 ? 25.445 11.539 14.924 1.00 45.12 119 GLU A CA 1
ATOM 991 C C . GLU A 1 119 ? 25.254 12.492 13.722 1.00 45.12 119 GLU A C 1
ATOM 993 O O . GLU A 1 119 ? 25.706 12.207 12.610 1.00 45.12 119 GLU A O 1
ATOM 998 N N . GLN A 1 120 ? 24.690 13.691 13.910 1.00 46.22 120 GLN A N 1
ATOM 999 C CA . GLN A 1 120 ? 24.473 14.648 12.804 1.00 46.22 120 GLN A CA 1
ATOM 1000 C C . GLN A 1 120 ? 25.742 15.360 12.278 1.00 46.22 120 GLN A C 1
ATOM 1002 O O . GLN A 1 120 ? 25.641 16.225 11.405 1.00 46.22 120 GLN A O 1
ATOM 1007 N N . ILE A 1 121 ? 26.949 15.020 12.748 1.00 49.22 121 ILE A N 1
ATOM 1008 C CA . ILE A 1 121 ? 28.190 15.718 12.345 1.00 49.22 121 ILE A CA 1
ATOM 1009 C C . ILE A 1 121 ? 29.092 14.897 11.401 1.00 49.22 121 ILE A C 1
ATOM 1011 O O . ILE A 1 121 ? 30.051 15.450 10.867 1.00 49.22 121 ILE A O 1
ATOM 1015 N N . LYS A 1 122 ? 28.788 13.628 11.077 1.00 50.22 122 LYS A N 1
ATOM 1016 C CA . LYS A 1 122 ? 29.736 12.787 10.306 1.00 50.22 122 LYS A CA 1
ATOM 1017 C C . LYS A 1 122 ? 29.290 12.214 8.961 1.00 50.22 122 LYS A C 1
ATOM 1019 O O . LYS A 1 122 ? 30.080 11.523 8.329 1.00 50.22 122 LYS A O 1
ATOM 1024 N N . VAL A 1 123 ? 28.115 12.578 8.447 1.00 46.97 123 VAL A N 1
ATOM 1025 C CA . VAL A 1 123 ? 27.669 12.179 7.091 1.00 46.97 123 VAL A CA 1
ATOM 1026 C C . VAL A 1 123 ? 27.624 13.387 6.141 1.00 46.97 123 VAL A C 1
ATOM 1028 O O . VAL A 1 123 ? 26.671 13.615 5.405 1.00 46.97 123 VAL A O 1
ATOM 1031 N N . LYS A 1 124 ? 28.677 14.213 6.174 1.00 42.56 124 LYS A N 1
ATOM 1032 C CA . LYS A 1 124 ? 28.956 15.243 5.151 1.00 42.56 124 LYS A CA 1
ATOM 1033 C C . LYS A 1 124 ? 30.288 15.044 4.419 1.00 42.56 124 LYS A C 1
ATOM 1035 O O . LYS A 1 124 ? 30.573 15.797 3.496 1.00 42.56 124 LYS A O 1
ATOM 1040 N N . GLU A 1 125 ? 31.081 14.031 4.774 1.00 47.97 125 GLU A N 1
ATOM 1041 C CA . GLU A 1 125 ? 32.436 13.844 4.222 1.00 47.97 125 GLU A CA 1
ATOM 1042 C C . GLU A 1 125 ? 32.566 12.738 3.163 1.00 47.97 125 GLU A C 1
ATOM 1044 O O . GLU A 1 125 ? 33.663 12.490 2.673 1.00 47.97 125 GLU A O 1
ATOM 1049 N N . THR A 1 126 ? 31.479 12.085 2.745 1.00 47.28 126 THR A N 1
ATOM 1050 C CA . THR A 1 126 ? 31.551 11.066 1.673 1.00 47.28 126 THR A CA 1
ATOM 1051 C C . THR A 1 126 ? 30.467 11.238 0.611 1.00 47.28 126 THR A C 1
ATOM 1053 O O . THR A 1 126 ? 30.093 10.296 -0.078 1.00 47.28 126 THR A O 1
ATOM 1056 N N . ALA A 1 127 ? 29.985 12.470 0.432 1.00 36.22 127 ALA A N 1
ATOM 1057 C CA . ALA A 1 127 ? 29.354 12.863 -0.819 1.00 36.22 127 ALA A CA 1
ATOM 1058 C C . ALA A 1 127 ? 30.480 13.135 -1.823 1.00 36.22 127 ALA A C 1
ATOM 1060 O O . ALA A 1 127 ? 31.184 14.141 -1.752 1.00 36.22 127 ALA A O 1
ATOM 1061 N N . VAL A 1 128 ? 30.681 12.155 -2.697 1.00 38.81 128 VAL A N 1
ATOM 1062 C CA . VAL A 1 128 ? 31.548 12.185 -3.873 1.00 38.81 128 VAL A CA 1
ATOM 1063 C C . VAL A 1 128 ? 31.425 13.541 -4.577 1.00 38.81 128 VAL A C 1
ATOM 1065 O O . VAL A 1 128 ? 30.379 13.882 -5.125 1.00 38.81 128 VAL A O 1
ATOM 1068 N N . TRP A 1 129 ? 32.502 14.326 -4.555 1.00 39.75 129 TRP A N 1
ATOM 1069 C CA . TRP A 1 129 ? 32.614 15.542 -5.353 1.00 39.75 129 TRP A CA 1
ATOM 1070 C C . TRP A 1 129 ? 32.779 15.148 -6.823 1.00 39.75 129 TRP A C 1
ATOM 1072 O O . TRP A 1 129 ? 33.870 14.788 -7.259 1.00 39.75 129 TRP A O 1
ATOM 1082 N N . LEU A 1 130 ? 31.698 15.224 -7.597 1.00 39.44 130 LEU A N 1
ATOM 1083 C CA . LEU A 1 130 ? 31.775 15.290 -9.055 1.00 39.44 130 LEU A CA 1
ATOM 1084 C C . LEU A 1 130 ? 32.177 16.725 -9.429 1.00 39.44 130 LEU A C 1
ATOM 1086 O O . LEU A 1 130 ? 31.377 17.653 -9.321 1.00 39.44 130 LEU A O 1
ATOM 1090 N N . TRP A 1 131 ? 33.435 16.923 -9.816 1.00 40.69 131 TRP A N 1
ATOM 1091 C CA . TRP A 1 131 ? 33.921 18.161 -10.427 1.00 40.69 131 TRP A CA 1
ATOM 1092 C C . TRP A 1 131 ? 34.308 17.885 -11.872 1.00 40.69 131 TRP A C 1
ATOM 1094 O O . TRP A 1 131 ? 35.252 17.136 -12.069 1.00 40.69 131 TRP A O 1
ATOM 1104 N N . GLU A 1 132 ? 33.667 18.566 -12.828 1.00 39.31 132 GLU A N 1
ATOM 1105 C CA . GLU A 1 132 ? 34.287 19.130 -14.042 1.00 39.31 132 GLU A CA 1
ATOM 1106 C C . GLU A 1 132 ? 33.460 20.362 -14.478 1.00 39.31 132 GLU A C 1
ATOM 1108 O O . GLU A 1 132 ? 32.230 20.322 -14.404 1.00 39.31 132 GLU A O 1
ATOM 1113 N N . PRO A 1 133 ? 34.113 21.497 -14.816 1.00 48.25 133 PRO A N 1
ATOM 1114 C CA . PRO A 1 133 ? 34.928 21.571 -16.033 1.00 48.25 133 PRO A CA 1
ATOM 1115 C C . PRO A 1 133 ? 36.418 21.920 -15.833 1.00 48.25 133 PRO A C 1
ATOM 1117 O O . PRO A 1 133 ? 37.067 22.346 -16.784 1.00 48.25 133 PRO A O 1
ATOM 1120 N N . PHE A 1 134 ? 36.998 21.767 -14.638 1.00 52.38 134 PHE A N 1
ATOM 1121 C CA . PHE A 1 134 ? 38.367 22.242 -14.357 1.00 52.38 134 PHE A CA 1
ATOM 1122 C C . PHE A 1 134 ? 39.409 21.128 -14.166 1.00 52.38 134 PHE A C 1
ATOM 1124 O O . PHE A 1 134 ? 40.121 21.101 -13.163 1.00 52.38 134 PHE A O 1
ATOM 1131 N N . GLY A 1 135 ? 39.534 20.226 -15.142 1.00 52.62 135 GLY A N 1
ATOM 1132 C CA . GLY A 1 135 ? 40.715 19.362 -15.253 1.00 52.62 135 GLY A CA 1
ATOM 1133 C C . GLY A 1 135 ? 41.978 20.178 -15.599 1.00 52.62 135 GLY A C 1
ATOM 1134 O O . GLY A 1 135 ? 41.874 21.196 -16.292 1.00 52.62 135 GLY A O 1
ATOM 1135 N N . PRO A 1 136 ? 43.178 19.787 -15.124 1.00 58.06 136 PRO A N 1
ATOM 1136 C CA . PRO A 1 136 ? 44.414 20.502 -15.437 1.00 58.06 136 PRO A CA 1
ATOM 1137 C C . PRO A 1 136 ? 44.717 20.426 -16.939 1.00 58.06 136 PRO A C 1
ATOM 1139 O O . PRO A 1 136 ? 44.598 19.363 -17.549 1.00 58.06 136 PRO A O 1
ATOM 1142 N N . GLN A 1 137 ? 45.137 21.545 -17.539 1.00 61.94 137 GLN A N 1
ATOM 1143 C CA . GLN A 1 137 ? 45.618 21.518 -18.921 1.00 61.94 137 GLN A CA 1
ATOM 1144 C C . GLN A 1 137 ? 46.869 20.631 -19.025 1.00 61.94 137 GLN A C 1
ATOM 1146 O O . GLN A 1 137 ? 47.739 20.706 -18.150 1.00 61.94 137 GLN A O 1
ATOM 1151 N N . PRO A 1 138 ? 46.976 19.799 -20.078 1.00 53.22 138 PRO A N 1
ATOM 1152 C CA . PRO A 1 138 ? 48.151 18.968 -20.287 1.00 53.22 138 PRO A CA 1
ATOM 1153 C C . PRO A 1 138 ? 49.397 19.844 -20.495 1.00 53.22 138 PRO A C 1
ATOM 1155 O O . PRO A 1 138 ? 49.288 20.943 -21.047 1.00 53.22 138 PRO A O 1
ATOM 1158 N N . PRO A 1 139 ? 50.577 19.380 -20.049 1.00 59.47 139 PRO A N 1
ATOM 1159 C CA . PRO A 1 139 ? 51.809 20.146 -20.172 1.00 59.47 139 PRO A CA 1
ATOM 1160 C C . PRO A 1 139 ? 52.177 20.357 -21.647 1.00 59.47 139 PRO A C 1
ATOM 1162 O O . PRO A 1 139 ? 51.960 19.468 -22.474 1.00 59.47 139 PRO A O 1
ATOM 1165 N N . ALA A 1 140 ? 52.743 21.527 -21.948 1.00 55.84 140 ALA A N 1
ATOM 1166 C CA . ALA A 1 140 ? 53.444 21.789 -23.205 1.00 55.84 140 ALA A CA 1
ATOM 1167 C C . ALA A 1 140 ? 54.879 21.248 -23.151 1.00 55.84 140 ALA A C 1
ATOM 1169 O O . ALA A 1 140 ? 55.484 21.308 -22.053 1.00 55.84 140 ALA A O 1
#

Sequence (140 aa):
MAFEWLLNMVNKAHIGYPWMRRAAIRILVFSRLQLTHTCCELFIHEIDGYHCPEAISGREIHEIHDEEREDIQLLETLVVEFKRKWNQFDGTFLAFVNKVLSSRMEEVCWEPSEVDPEEQIKVKETAVWLWEPFGPQPPA